Protein AF-A0A3C1HID7-F1 (afdb_monomer_lite)

Radius of gyration: 13.91 Å; chains: 1; bounding box: 33×34×30 Å

Structure (mmCIF, N/CA/C/O backbone):
data_AF-A0A3C1HID7-F1
#
_entry.id   AF-A0A3C1HID7-F1
#
loop_
_atom_site.group_PDB
_atom_site.id
_atom_site.type_symbol
_atom_site.label_atom_id
_atom_site.label_alt_id
_atom_site.label_comp_id
_atom_site.label_asym_id
_atom_site.label_entity_id
_atom_site.label_seq_id
_atom_site.pdbx_PDB_ins_code
_atom_site.Cartn_x
_atom_site.Cartn_y
_atom_site.Cartn_z
_atom_site.occupancy
_atom_site.B_iso_or_equiv
_atom_site.auth_seq_id
_atom_site.auth_comp_id
_atom_site.auth_asym_id
_atom_site.auth_atom_id
_atom_site.pdbx_PDB_model_num
ATOM 1 N N . THR A 1 1 ? -16.654 6.562 -10.604 1.00 81.88 1 THR A N 1
ATOM 2 C CA . THR A 1 1 ? -16.194 7.530 -9.578 1.00 81.88 1 THR A CA 1
ATOM 3 C C . THR A 1 1 ? -14.770 7.185 -9.172 1.00 81.88 1 THR A C 1
ATOM 5 O O . THR A 1 1 ? -14.375 6.043 -9.369 1.00 81.88 1 THR A O 1
ATOM 8 N N . PHE A 1 2 ? -13.988 8.127 -8.629 1.00 89.50 2 PHE A N 1
ATOM 9 C CA . PHE A 1 2 ? -12.577 7.901 -8.256 1.00 89.50 2 PHE A CA 1
ATOM 10 C C . PHE A 1 2 ? -12.363 6.645 -7.388 1.00 89.50 2 PHE A C 1
ATOM 12 O O . PHE A 1 2 ? -11.476 5.843 -7.666 1.00 89.50 2 PHE A O 1
ATOM 19 N N . ALA A 1 3 ? -13.212 6.440 -6.375 1.00 87.44 3 ALA A N 1
ATOM 20 C CA . ALA A 1 3 ? -13.109 5.303 -5.458 1.00 87.44 3 ALA A CA 1
ATOM 21 C C . ALA A 1 3 ? -13.232 3.934 -6.158 1.00 87.44 3 ALA A C 1
ATOM 23 O O . ALA A 1 3 ? -12.626 2.969 -5.711 1.00 87.44 3 ALA A O 1
ATOM 24 N N . ALA A 1 4 ? -13.962 3.864 -7.277 1.00 87.56 4 ALA A N 1
ATOM 25 C CA . ALA A 1 4 ? -14.181 2.637 -8.045 1.00 87.56 4 ALA A CA 1
ATOM 26 C C . ALA A 1 4 ? -13.089 2.352 -9.099 1.00 87.56 4 ALA A C 1
ATOM 28 O O . ALA A 1 4 ? -13.155 1.339 -9.782 1.00 87.56 4 ALA A O 1
ATOM 29 N N . GLN A 1 5 ? -12.103 3.240 -9.275 1.00 89.50 5 GLN A N 1
ATOM 30 C CA . GLN A 1 5 ? -11.041 3.084 -10.287 1.00 89.50 5 GLN A CA 1
ATOM 31 C C . GLN A 1 5 ? -9.857 2.223 -9.814 1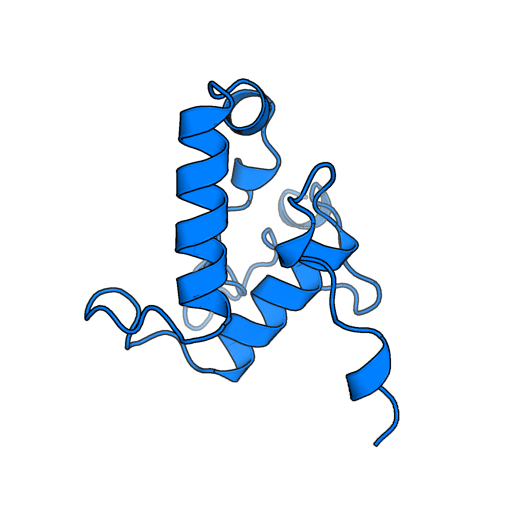.00 89.50 5 GLN A C 1
ATOM 33 O O . GLN A 1 5 ? -8.886 2.050 -10.546 1.00 89.50 5 GLN A O 1
ATOM 38 N N . GLY A 1 6 ? -9.876 1.753 -8.568 1.00 88.75 6 GLY A N 1
ATOM 39 C CA . GLY A 1 6 ? -8.814 0.936 -7.987 1.00 88.75 6 GLY A CA 1
ATOM 40 C C . GLY A 1 6 ? -9.250 -0.516 -7.853 1.00 88.75 6 GLY A C 1
ATOM 41 O O . GLY A 1 6 ? -10.449 -0.787 -7.844 1.00 88.75 6 GLY A O 1
ATOM 42 N N . PRO A 1 7 ? -8.299 -1.448 -7.707 1.00 96.88 7 PRO A N 1
ATOM 43 C CA . PRO A 1 7 ? -8.655 -2.811 -7.368 1.00 96.88 7 PRO A CA 1
ATOM 44 C C . PRO A 1 7 ? -9.270 -2.858 -5.963 1.00 96.88 7 PRO A C 1
ATOM 46 O O . PRO A 1 7 ? -8.952 -2.028 -5.097 1.00 96.88 7 PRO A O 1
ATOM 49 N N . CYS A 1 8 ? -10.133 -3.847 -5.762 1.00 97.62 8 CYS A N 1
ATOM 50 C CA . CYS A 1 8 ? -10.675 -4.210 -4.465 1.00 97.62 8 CYS A CA 1
ATOM 51 C C . CYS A 1 8 ? -10.214 -5.621 -4.114 1.00 97.62 8 CYS A C 1
ATOM 53 O O . CYS A 1 8 ? -10.076 -6.464 -5.003 1.00 97.62 8 CYS A O 1
ATOM 55 N N . ASP A 1 9 ? -9.983 -5.861 -2.831 1.00 97.69 9 ASP A N 1
ATOM 56 C CA . ASP A 1 9 ? -9.799 -7.216 -2.320 1.00 97.69 9 ASP A CA 1
ATOM 57 C C . ASP A 1 9 ? -11.140 -7.971 -2.243 1.00 97.69 9 ASP A C 1
ATOM 59 O O . ASP A 1 9 ? -12.201 -7.415 -2.560 1.00 97.69 9 ASP A O 1
ATOM 63 N N . HIS A 1 10 ? -11.123 -9.236 -1.814 1.00 97.25 10 HIS A N 1
ATOM 64 C CA . HIS A 1 10 ? -12.348 -10.045 -1.706 1.00 97.25 10 HIS A CA 1
ATOM 65 C C . HIS A 1 10 ? -13.384 -9.489 -0.710 1.00 97.25 10 HIS A C 1
ATOM 67 O O . HIS A 1 10 ? -14.562 -9.830 -0.800 1.00 97.25 10 HIS A O 1
ATOM 73 N N . GLN A 1 11 ? -12.968 -8.627 0.224 1.00 97.06 11 GLN A N 1
ATOM 74 C CA . GLN A 1 11 ? -13.851 -7.954 1.185 1.00 97.06 11 GLN A CA 1
ATOM 75 C C . GLN A 1 11 ? -14.411 -6.632 0.632 1.00 97.06 11 GLN A C 1
ATOM 77 O O . GLN A 1 11 ? -15.127 -5.919 1.338 1.00 97.06 11 GLN A O 1
ATOM 82 N N . GLY A 1 12 ? -14.084 -6.272 -0.614 1.00 96.50 12 GLY A N 1
ATOM 83 C CA . GLY A 1 12 ? -14.517 -5.029 -1.249 1.00 96.50 12 GLY A CA 1
ATOM 84 C C . GLY A 1 12 ? -13.755 -3.785 -0.778 1.00 96.50 12 GLY A C 1
ATOM 85 O O . GLY A 1 12 ? -14.211 -2.665 -1.017 1.00 96.50 12 GLY A O 1
ATOM 86 N N . ARG A 1 13 ? -12.611 -3.946 -0.102 1.00 97.62 13 ARG A N 1
ATOM 87 C CA . ARG A 1 13 ? -11.786 -2.844 0.418 1.00 97.62 13 ARG A CA 1
ATOM 88 C C . ARG A 1 13 ? -10.817 -2.362 -0.662 1.00 97.62 13 ARG A C 1
ATOM 90 O O . ARG A 1 13 ? -10.249 -3.162 -1.400 1.00 97.62 13 ARG A O 1
ATOM 97 N N . SER A 1 14 ? -10.586 -1.049 -0.736 1.00 97.50 14 SER A N 1
ATOM 98 C CA . SER A 1 14 ? -9.657 -0.445 -1.706 1.00 97.50 14 SER A CA 1
ATOM 99 C C . SER A 1 14 ? -8.862 0.709 -1.104 1.00 97.50 14 SER A C 1
ATOM 101 O O . SER A 1 14 ? -9.408 1.511 -0.349 1.00 97.50 14 SER A O 1
ATOM 103 N N . LEU A 1 15 ? -7.602 0.887 -1.522 1.00 97.88 15 LEU A N 1
ATOM 104 C CA . LEU A 1 15 ? -6.782 2.050 -1.134 1.00 97.88 15 LEU A CA 1
ATOM 105 C C . LEU A 1 15 ? -7.339 3.392 -1.646 1.00 97.88 15 LEU A C 1
ATOM 107 O O . LEU A 1 15 ? -6.917 4.450 -1.188 1.00 97.88 15 LEU A O 1
ATOM 111 N N . ARG A 1 16 ? -8.292 3.369 -2.588 1.00 97.31 16 ARG A N 1
ATOM 112 C CA . ARG A 1 16 ? -9.013 4.566 -3.058 1.00 97.31 16 ARG A CA 1
ATOM 113 C C . ARG A 1 16 ? -10.301 4.844 -2.283 1.00 97.31 16 ARG A C 1
ATOM 115 O O . ARG A 1 16 ? -10.977 5.829 -2.579 1.00 97.31 16 ARG A O 1
ATOM 122 N N . GLN A 1 17 ? -10.667 3.987 -1.331 1.00 95.88 17 GLN A N 1
ATOM 123 C CA . GLN A 1 17 ? -11.884 4.152 -0.548 1.00 95.88 17 GLN A CA 1
ATOM 124 C C . GLN A 1 17 ? -11.757 5.370 0.365 1.00 95.88 17 GLN A C 1
ATOM 126 O O . GLN A 1 17 ? -10.776 5.509 1.099 1.00 95.88 17 GLN A O 1
ATOM 131 N N . PHE A 1 18 ? -12.759 6.243 0.332 1.00 95.50 18 PHE A N 1
ATOM 132 C CA . PHE A 1 18 ? -12.808 7.401 1.211 1.00 95.50 18 PHE A CA 1
ATOM 133 C C . PHE A 1 18 ? -13.378 7.042 2.588 1.00 95.50 18 PHE A C 1
ATOM 135 O O . PHE A 1 18 ? -14.190 6.126 2.711 1.00 95.50 18 PHE A O 1
ATOM 142 N N . ASP A 1 19 ? -12.943 7.776 3.608 1.00 92.75 19 ASP A N 1
ATOM 143 C CA . ASP A 1 19 ? -13.555 7.778 4.942 1.00 92.75 19 ASP A CA 1
ATOM 144 C C . ASP A 1 19 ? -14.383 9.060 5.146 1.00 92.75 19 ASP A C 1
ATOM 146 O O . ASP A 1 19 ? -15.549 8.987 5.514 1.00 92.75 19 ASP A O 1
ATOM 150 N N . LEU A 1 20 ? -13.817 10.231 4.813 1.00 92.88 20 LEU A N 1
ATOM 151 C CA . LEU A 1 20 ? -14.424 11.577 4.898 1.00 92.88 20 LEU A CA 1
ATOM 152 C C . LEU A 1 20 ? -14.933 11.995 6.287 1.00 92.88 20 LEU A C 1
ATOM 154 O O . LEU A 1 20 ? -15.499 13.077 6.419 1.00 92.88 20 LEU A O 1
ATOM 158 N N . GLN A 1 21 ? -14.708 11.179 7.315 1.00 93.31 21 GLN A N 1
ATOM 159 C CA . GLN A 1 21 ? -15.069 11.479 8.699 1.00 93.31 21 GLN A CA 1
ATOM 160 C C . GLN A 1 21 ? -13.834 11.817 9.530 1.00 93.31 21 GLN A C 1
ATOM 162 O O . GLN A 1 21 ? -13.787 12.857 10.180 1.00 93.31 21 GLN A O 1
ATOM 167 N N . THR A 1 22 ? -12.811 10.961 9.482 1.00 89.06 22 THR A N 1
ATOM 168 C CA . THR A 1 22 ? -11.567 11.135 10.249 1.00 89.06 22 THR A CA 1
ATOM 169 C C . THR A 1 22 ? -10.389 11.524 9.362 1.00 89.06 22 THR A C 1
ATOM 171 O O . THR A 1 22 ? -9.444 12.165 9.818 1.00 89.06 22 THR A O 1
ATOM 174 N N . ARG A 1 23 ? -10.436 11.146 8.079 1.00 90.31 23 ARG A N 1
ATOM 175 C CA . ARG A 1 23 ? -9.421 11.450 7.062 1.00 90.31 23 ARG A CA 1
ATOM 176 C C . ARG A 1 23 ? -9.985 11.282 5.654 1.00 90.31 23 ARG A C 1
ATOM 178 O O . ARG A 1 23 ? -11.070 10.739 5.468 1.00 90.31 23 ARG A O 1
ATOM 185 N N . LEU A 1 24 ? -9.229 11.706 4.640 1.00 93.56 24 LEU A N 1
ATOM 186 C CA . LEU A 1 24 ? -9.649 11.553 3.246 1.00 93.56 24 LEU A CA 1
ATOM 187 C C . LEU A 1 24 ? -9.806 10.070 2.867 1.00 93.56 24 LEU A C 1
ATOM 189 O O . LEU A 1 24 ? -10.902 9.648 2.511 1.00 93.56 24 LEU A O 1
ATOM 193 N N . PHE A 1 25 ? -8.743 9.268 2.994 1.00 95.56 25 PHE A N 1
ATOM 194 C CA . PHE A 1 25 ? -8.743 7.849 2.611 1.00 95.56 25 PHE A CA 1
ATOM 195 C C . PHE A 1 25 ? -8.895 6.909 3.803 1.00 95.56 25 PHE A C 1
ATOM 197 O O . PHE A 1 25 ? -8.171 7.020 4.792 1.00 95.56 25 PHE A O 1
ATOM 204 N N . LYS A 1 26 ? -9.760 5.903 3.673 1.00 95.31 26 LYS A N 1
ATOM 205 C CA . LYS A 1 26 ? -10.006 4.892 4.706 1.00 95.31 26 LYS A CA 1
ATOM 206 C C . LYS A 1 26 ? -8.784 4.035 5.018 1.00 95.31 26 LYS A C 1
ATOM 208 O O . LYS A 1 26 ? -8.668 3.571 6.144 1.00 95.31 26 LYS A O 1
ATOM 213 N N . TYR A 1 27 ? -7.837 3.873 4.100 1.00 96.00 27 TYR A N 1
ATOM 214 C CA . TYR A 1 27 ? -6.603 3.114 4.325 1.00 96.00 27 TYR A CA 1
ATOM 215 C C . TYR A 1 27 ? -5.389 4.011 4.037 1.00 96.00 27 TYR A C 1
ATOM 217 O O . TYR A 1 27 ? -5.301 4.545 2.933 1.00 96.00 27 TYR A O 1
ATOM 225 N N . PRO A 1 28 ? -4.463 4.225 4.994 1.00 93.19 28 PRO A N 1
ATOM 226 C CA . PRO A 1 28 ? -3.416 5.243 4.903 1.00 93.19 28 PRO A CA 1
ATOM 227 C C . PRO A 1 28 ? -2.203 4.737 4.102 1.00 93.19 28 PRO A C 1
ATOM 229 O O . PRO A 1 28 ? -1.065 4.789 4.556 1.00 93.19 28 PRO A O 1
ATOM 232 N N . CYS A 1 29 ? -2.456 4.221 2.902 1.00 95.62 29 CYS A N 1
ATOM 233 C CA . CYS A 1 29 ? -1.448 3.868 1.912 1.00 95.62 29 CYS A CA 1
ATOM 234 C C . CYS A 1 29 ? -1.887 4.462 0.575 1.00 95.62 29 CYS A C 1
ATOM 236 O O . CYS A 1 29 ? -3.046 4.331 0.181 1.00 95.62 29 CYS A O 1
ATOM 238 N N . SER A 1 30 ? -0.978 5.157 -0.106 1.00 95.81 30 SER A N 1
ATOM 239 C CA . SER A 1 30 ? -1.321 5.850 -1.345 1.00 95.81 30 SER A CA 1
ATOM 240 C C . SER A 1 30 ? -1.713 4.857 -2.437 1.00 95.81 30 SER A C 1
ATOM 242 O O . SER A 1 30 ? -0.971 3.928 -2.746 1.00 95.81 30 SER A O 1
ATOM 244 N N . TYR A 1 31 ? -2.836 5.118 -3.105 1.00 96.50 31 TYR A N 1
ATOM 245 C CA . TYR A 1 31 ? -3.254 4.382 -4.299 1.00 96.50 31 TYR A CA 1
ATOM 246 C C . TYR A 1 31 ? -2.254 4.503 -5.466 1.00 96.50 31 TYR A C 1
ATOM 248 O O . TYR A 1 31 ? -2.346 3.739 -6.426 1.00 96.50 31 TYR A O 1
ATOM 256 N N . LEU A 1 32 ? -1.300 5.444 -5.411 1.00 96.94 32 LEU A N 1
ATOM 257 C CA . LEU A 1 32 ? -0.251 5.604 -6.426 1.00 96.94 32 LEU A CA 1
ATOM 258 C C . LEU A 1 32 ? 0.735 4.432 -6.469 1.00 96.94 32 LEU A C 1
ATOM 260 O O . LEU A 1 32 ? 1.464 4.306 -7.449 1.00 96.94 32 LEU A O 1
ATOM 264 N N . ILE A 1 33 ? 0.711 3.534 -5.481 1.00 97.56 33 ILE A N 1
ATOM 265 C CA . ILE A 1 33 ? 1.424 2.251 -5.555 1.00 97.56 33 ILE A CA 1
ATOM 266 C C . ILE A 1 33 ? 0.978 1.388 -6.753 1.00 97.56 33 ILE A C 1
ATOM 268 O O . ILE A 1 33 ? 1.711 0.502 -7.179 1.00 97.56 33 ILE A O 1
ATOM 272 N N . TYR A 1 34 ? -0.205 1.652 -7.324 1.00 97.19 34 TYR A N 1
ATOM 273 C CA . TYR A 1 34 ? -0.702 1.009 -8.547 1.00 97.19 34 TYR A CA 1
ATOM 274 C C . TYR A 1 34 ? -0.382 1.780 -9.834 1.00 97.19 34 TYR A C 1
ATOM 276 O O . TYR A 1 34 ? -0.881 1.408 -10.889 1.00 97.19 34 TYR A O 1
ATOM 284 N N . SER A 1 35 ? 0.348 2.894 -9.758 1.00 97.06 35 SER A N 1
ATOM 285 C CA . SER A 1 35 ? 0.651 3.700 -10.943 1.00 97.06 35 SER A CA 1
ATOM 286 C C . SER A 1 35 ? 1.807 3.115 -11.749 1.00 97.06 35 SER A C 1
ATOM 288 O O . SER A 1 35 ? 2.758 2.579 -11.179 1.00 97.06 35 SER A O 1
ATOM 290 N N . ASP A 1 36 ? 1.779 3.342 -13.063 1.00 96.75 36 ASP A N 1
ATOM 291 C CA . ASP A 1 36 ? 2.885 2.991 -13.960 1.00 96.75 36 ASP A CA 1
ATOM 292 C C . ASP A 1 36 ? 4.200 3.649 -13.519 1.00 96.75 36 ASP A C 1
ATOM 294 O O . ASP A 1 36 ? 5.263 3.051 -13.627 1.00 96.75 36 ASP A O 1
ATOM 298 N N . ALA A 1 37 ? 4.136 4.860 -12.951 1.00 97.44 37 ALA A N 1
ATOM 299 C CA . ALA A 1 37 ? 5.306 5.555 -12.421 1.00 97.44 37 ALA A CA 1
ATOM 300 C C . ALA A 1 37 ? 5.960 4.804 -11.248 1.00 97.44 37 ALA A C 1
ATOM 302 O O . ALA A 1 37 ? 7.185 4.754 -11.165 1.00 97.44 37 ALA A O 1
ATOM 303 N N . PHE A 1 38 ? 5.164 4.204 -10.355 1.00 97.44 38 PHE A N 1
ATOM 304 C CA . PHE A 1 38 ? 5.693 3.365 -9.278 1.00 97.44 38 PHE A CA 1
ATOM 305 C C . PHE A 1 38 ? 6.285 2.063 -9.836 1.00 97.44 38 PHE A C 1
ATOM 307 O O . PHE A 1 38 ? 7.348 1.619 -9.400 1.00 97.44 38 PHE A O 1
ATOM 314 N N . ASP A 1 39 ? 5.629 1.469 -10.834 1.00 95.50 39 ASP A N 1
ATOM 315 C CA . ASP A 1 39 ? 6.087 0.228 -11.463 1.00 95.50 39 ASP A CA 1
ATOM 316 C C . ASP A 1 39 ? 7.309 0.410 -12.376 1.00 95.50 39 ASP A C 1
ATOM 318 O O . ASP A 1 39 ? 8.062 -0.544 -12.577 1.00 95.50 39 ASP A O 1
ATOM 322 N N . ALA A 1 40 ? 7.560 1.629 -12.851 1.00 97.06 40 ALA A N 1
ATOM 323 C CA . ALA A 1 40 ? 8.741 2.006 -13.622 1.00 97.06 40 ALA A CA 1
ATOM 324 C C . ALA A 1 40 ? 9.963 2.369 -12.755 1.00 97.06 40 ALA A C 1
ATOM 326 O O . ALA A 1 40 ? 11.029 2.671 -13.295 1.00 97.06 40 ALA A O 1
ATOM 327 N N . LEU A 1 41 ? 9.840 2.364 -11.421 1.00 97.56 41 LEU A N 1
ATOM 328 C CA . LEU A 1 41 ? 10.980 2.613 -10.536 1.00 97.56 41 LEU A CA 1
ATOM 329 C C . LEU A 1 41 ? 12.079 1.555 -10.747 1.00 97.56 41 LEU A C 1
ATOM 331 O O . LEU A 1 41 ? 11.761 0.371 -10.883 1.00 97.56 41 LEU A O 1
ATOM 335 N N . PRO A 1 42 ? 13.374 1.934 -10.683 1.00 98.06 42 PRO A N 1
ATOM 336 C CA . PRO A 1 42 ? 14.468 0.968 -10.728 1.00 98.06 42 PRO A CA 1
ATOM 337 C C . PRO A 1 42 ? 14.306 -0.117 -9.659 1.00 98.06 42 PRO A C 1
ATOM 339 O O . PRO A 1 42 ? 14.010 0.197 -8.503 1.00 98.06 42 PRO A O 1
ATOM 342 N N . ASP A 1 43 ? 14.572 -1.378 -10.009 1.00 95.69 43 ASP A N 1
ATOM 343 C CA . ASP A 1 43 ? 14.258 -2.535 -9.156 1.00 95.69 43 ASP A CA 1
ATOM 344 C C . ASP A 1 43 ? 14.802 -2.414 -7.733 1.00 95.69 43 ASP A C 1
ATOM 346 O O . ASP A 1 43 ? 14.072 -2.621 -6.770 1.00 95.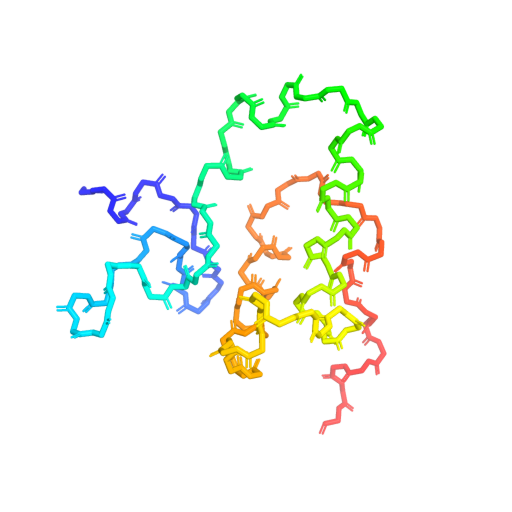69 43 ASP A O 1
ATOM 350 N N . LYS A 1 44 ? 16.061 -1.984 -7.576 1.00 96.31 44 LYS A N 1
ATOM 351 C CA . LYS A 1 44 ? 16.673 -1.798 -6.249 1.00 96.31 44 LYS A CA 1
ATOM 352 C C . LYS A 1 44 ? 15.956 -0.747 -5.400 1.00 96.31 44 LYS A C 1
ATOM 354 O O . LYS A 1 44 ? 15.927 -0.868 -4.177 1.00 96.31 44 LYS A O 1
ATOM 359 N N . LEU A 1 45 ? 15.428 0.305 -6.024 1.00 97.25 45 LEU A N 1
ATOM 360 C CA . LEU A 1 45 ? 14.681 1.343 -5.319 1.00 97.25 45 LEU A CA 1
ATOM 361 C C . LEU A 1 45 ? 13.291 0.830 -4.943 1.00 97.25 45 LEU A C 1
ATOM 363 O O . LEU A 1 45 ? 12.891 0.961 -3.788 1.00 97.25 45 LEU A O 1
ATOM 367 N N . ARG A 1 46 ? 12.592 0.199 -5.891 1.00 96.88 46 ARG A N 1
ATOM 368 C CA . ARG A 1 46 ? 11.279 -0.408 -5.656 1.00 96.88 46 ARG A CA 1
ATOM 369 C C . ARG A 1 46 ? 11.331 -1.461 -4.548 1.00 96.88 46 ARG A C 1
ATOM 371 O O . ARG A 1 46 ? 10.490 -1.439 -3.657 1.00 96.88 46 ARG A O 1
ATOM 378 N N . GLU A 1 47 ? 12.361 -2.301 -4.543 1.00 96.81 47 GLU A N 1
ATOM 379 C CA . GLU A 1 47 ? 12.601 -3.309 -3.507 1.00 96.81 47 GLU A CA 1
ATOM 380 C C . GLU A 1 47 ? 12.768 -2.677 -2.120 1.00 96.81 47 GLU A C 1
ATOM 382 O O . GLU A 1 47 ? 12.117 -3.086 -1.163 1.00 96.81 47 GLU A O 1
ATOM 387 N N . ARG A 1 48 ? 13.569 -1.609 -2.002 1.00 97.12 48 ARG A N 1
ATOM 388 C CA . ARG A 1 48 ? 13.725 -0.884 -0.728 1.00 97.12 48 ARG A CA 1
ATOM 389 C C . ARG A 1 48 ? 12.409 -0.286 -0.231 1.00 97.12 48 ARG A C 1
ATOM 391 O O . ARG A 1 48 ? 12.156 -0.300 0.973 1.00 97.12 48 ARG A O 1
ATOM 398 N N . LEU A 1 49 ? 11.584 0.243 -1.135 1.00 96.69 49 LEU A N 1
ATOM 399 C CA . LEU A 1 49 ? 10.268 0.779 -0.784 1.00 96.69 49 LEU A CA 1
ATOM 400 C C . LEU A 1 49 ? 9.321 -0.330 -0.319 1.00 96.69 49 LEU A C 1
ATOM 402 O O . LEU A 1 49 ? 8.663 -0.158 0.707 1.00 96.69 49 LEU A O 1
ATOM 406 N N . TYR A 1 50 ? 9.284 -1.467 -1.019 1.00 97.56 50 TYR A N 1
ATOM 407 C CA . TYR A 1 50 ? 8.488 -2.620 -0.603 1.00 97.56 50 TYR A CA 1
ATOM 408 C C . TYR A 1 50 ? 8.941 -3.176 0.741 1.00 97.56 50 TYR A C 1
ATOM 410 O O . TYR A 1 50 ? 8.090 -3.413 1.593 1.00 97.56 50 TYR A O 1
ATOM 418 N N . GLN A 1 51 ? 10.246 -3.317 0.973 1.00 97.12 51 GLN A N 1
ATOM 419 C CA . GLN A 1 51 ? 10.760 -3.819 2.244 1.00 97.12 51 GLN A CA 1
ATOM 420 C C . GLN A 1 51 ? 10.374 -2.897 3.401 1.00 97.12 51 GLN A C 1
ATOM 422 O O . GLN A 1 51 ? 9.865 -3.363 4.418 1.00 97.12 51 GLN A O 1
ATOM 427 N N . ARG A 1 52 ? 10.566 -1.579 3.247 1.00 95.50 52 ARG A N 1
ATOM 428 C CA . ARG A 1 52 ? 10.201 -0.616 4.294 1.00 95.50 52 ARG A CA 1
ATOM 429 C C . ARG A 1 52 ? 8.695 -0.603 4.541 1.00 95.50 52 ARG A C 1
ATOM 431 O O . ARG A 1 52 ? 8.268 -0.620 5.690 1.00 95.50 52 ARG A O 1
ATOM 438 N N . LEU A 1 53 ? 7.886 -0.599 3.480 1.00 96.25 53 LEU A N 1
ATOM 439 C CA . LEU A 1 53 ? 6.431 -0.659 3.609 1.00 96.25 53 LEU A CA 1
ATOM 440 C C . LEU A 1 53 ? 5.993 -1.947 4.314 1.00 96.25 53 LEU A C 1
ATOM 442 O O . LEU A 1 53 ? 5.161 -1.891 5.213 1.00 96.25 53 LEU A O 1
ATOM 446 N N . PHE A 1 54 ? 6.573 -3.091 3.955 1.00 96.75 54 PHE A N 1
ATOM 447 C CA . PHE A 1 54 ? 6.289 -4.367 4.602 1.00 96.75 54 PHE A CA 1
ATOM 448 C C . PHE A 1 54 ? 6.652 -4.346 6.090 1.00 96.75 54 PHE A C 1
ATOM 450 O O . PHE A 1 54 ? 5.838 -4.750 6.920 1.00 96.75 54 PHE A O 1
ATOM 457 N N . ASP A 1 55 ? 7.823 -3.816 6.446 1.00 94.94 55 ASP A N 1
ATOM 458 C CA . ASP A 1 55 ? 8.258 -3.695 7.840 1.00 94.94 55 ASP A CA 1
ATOM 459 C C . ASP A 1 55 ? 7.307 -2.788 8.646 1.00 94.94 55 ASP A C 1
ATOM 461 O O . ASP A 1 55 ? 6.938 -3.130 9.771 1.00 94.94 55 ASP A O 1
ATOM 465 N N . ILE A 1 56 ? 6.815 -1.687 8.063 1.00 94.31 56 ILE A N 1
ATOM 466 C CA . ILE A 1 56 ? 5.790 -0.835 8.691 1.00 94.31 56 ILE A CA 1
ATOM 467 C C . ILE A 1 56 ? 4.486 -1.621 8.878 1.00 94.31 56 ILE A C 1
ATOM 469 O O . ILE A 1 56 ? 3.921 -1.648 9.972 1.00 94.31 56 ILE A O 1
ATOM 473 N N . LEU A 1 57 ? 3.985 -2.284 7.836 1.00 95.31 57 LEU A N 1
ATOM 474 C CA . LEU A 1 57 ? 2.688 -2.967 7.885 1.00 95.31 57 LEU A CA 1
ATOM 475 C C . LEU A 1 57 ? 2.688 -4.205 8.793 1.00 95.31 57 LEU A C 1
ATOM 477 O O . LEU A 1 57 ? 1.656 -4.534 9.372 1.00 95.31 57 LEU A O 1
ATOM 481 N N . THR A 1 58 ? 3.838 -4.853 8.966 1.00 93.31 58 THR A N 1
ATOM 482 C CA . THR A 1 58 ? 4.026 -5.988 9.887 1.00 93.31 58 THR A CA 1
ATOM 483 C C . THR A 1 58 ? 4.414 -5.566 11.305 1.00 93.31 58 THR A C 1
ATOM 485 O O . THR A 1 58 ? 4.518 -6.415 12.187 1.00 93.31 58 THR A O 1
ATOM 488 N N . GLY A 1 59 ? 4.602 -4.265 11.551 1.00 89.06 59 GLY A N 1
ATOM 489 C CA . GLY A 1 59 ? 4.940 -3.737 12.875 1.00 89.06 59 GLY A CA 1
ATOM 490 C C . GLY A 1 59 ? 6.414 -3.868 13.262 1.00 89.06 59 GLY A C 1
ATOM 491 O O . GLY A 1 59 ? 6.762 -3.533 14.389 1.00 89.06 59 GLY A O 1
ATOM 492 N N . LYS A 1 60 ? 7.280 -4.317 12.347 1.00 88.38 60 LYS A N 1
ATOM 493 C CA . LYS A 1 60 ? 8.735 -4.369 12.547 1.00 88.38 60 LYS A CA 1
ATOM 494 C C . LYS A 1 60 ? 9.369 -2.975 12.525 1.00 88.38 60 LYS A C 1
ATOM 496 O O . LYS A 1 60 ? 10.297 -2.721 13.284 1.00 88.38 60 LYS A O 1
ATOM 501 N N . ASP A 1 61 ? 8.857 -2.075 11.684 1.00 84.50 61 ASP A N 1
ATOM 502 C CA . ASP A 1 61 ? 9.170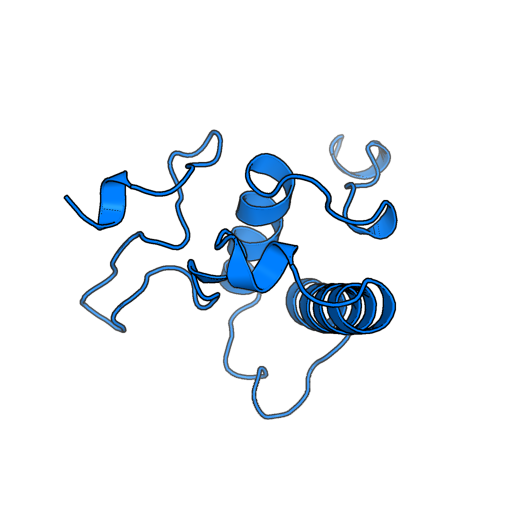 -0.646 11.736 1.00 84.50 61 ASP A CA 1
ATOM 503 C C . ASP A 1 61 ? 8.069 0.084 12.523 1.00 84.50 61 ASP A C 1
ATOM 505 O O . ASP A 1 61 ? 6.907 0.206 12.103 1.00 84.50 61 ASP A O 1
ATOM 509 N N . SER A 1 62 ? 8.447 0.540 13.714 1.00 69.12 62 SER A N 1
ATOM 510 C CA . SER A 1 62 ? 7.621 1.339 14.617 1.00 69.12 62 SER A CA 1
ATOM 511 C C . SER A 1 62 ? 8.152 2.766 14.765 1.00 69.12 62 SER A C 1
ATOM 513 O O . SER A 1 62 ? 7.960 3.377 15.818 1.00 69.12 62 SER A O 1
ATOM 515 N N . GLY A 1 63 ? 8.840 3.297 13.746 1.00 80.50 63 GLY A N 1
ATOM 516 C CA . GLY A 1 63 ? 9.292 4.686 13.727 1.00 80.50 63 GLY A CA 1
ATOM 517 C C . GLY A 1 63 ? 8.168 5.668 14.080 1.00 80.50 63 GLY A C 1
ATOM 518 O O . GLY A 1 63 ? 6.989 5.403 13.824 1.00 80.50 63 GLY A O 1
ATOM 519 N N . ALA A 1 64 ? 8.538 6.806 14.677 1.00 79.62 64 ALA A N 1
ATOM 520 C CA . ALA A 1 64 ? 7.592 7.777 15.237 1.00 79.62 64 ALA A CA 1
ATOM 521 C C . ALA A 1 64 ? 6.502 8.210 14.237 1.00 79.62 64 ALA A C 1
ATOM 523 O O . ALA A 1 64 ? 5.336 8.327 14.613 1.00 79.62 64 ALA A O 1
ATOM 524 N N . ASP A 1 65 ? 6.859 8.333 12.956 1.00 79.50 65 ASP A N 1
ATOM 525 C CA . ASP A 1 65 ? 5.956 8.727 11.867 1.00 79.50 65 ASP A CA 1
ATOM 526 C C . ASP A 1 65 ? 4.793 7.742 11.635 1.00 79.50 65 ASP A C 1
ATOM 528 O O . ASP A 1 65 ? 3.747 8.127 11.115 1.00 79.50 65 ASP A O 1
ATOM 532 N N . PHE A 1 66 ? 4.947 6.472 12.029 1.00 82.44 66 PHE A N 1
ATOM 533 C CA . PHE A 1 66 ? 3.947 5.417 11.820 1.00 82.44 66 PHE A CA 1
ATOM 534 C C . PHE A 1 66 ? 3.306 4.925 13.118 1.00 82.44 66 PHE A C 1
ATOM 536 O O . PHE A 1 66 ? 2.356 4.136 13.070 1.00 82.44 66 PHE A O 1
ATOM 543 N N . ALA A 1 67 ? 3.790 5.374 14.279 1.00 80.06 67 ALA A N 1
ATOM 544 C CA . ALA A 1 67 ? 3.290 4.964 15.592 1.00 80.06 67 ALA A CA 1
ATOM 545 C C . ALA A 1 67 ? 1.781 5.225 15.765 1.00 80.06 67 ALA A C 1
ATOM 547 O O . ALA A 1 67 ? 1.099 4.483 16.465 1.00 80.06 67 ALA A O 1
ATOM 548 N N . SER A 1 68 ? 1.246 6.232 15.071 1.00 83.00 68 SER A N 1
ATOM 549 C CA . SER A 1 68 ? -0.175 6.592 15.083 1.00 83.00 68 SER A CA 1
ATOM 550 C C . SER A 1 68 ? -1.074 5.679 14.238 1.00 83.00 68 SER A C 1
ATOM 552 O O . SER A 1 68 ? -2.295 5.788 14.339 1.00 83.00 68 SER A O 1
ATOM 554 N N . ILE A 1 69 ? -0.521 4.779 13.409 1.00 88.38 69 ILE A N 1
ATOM 555 C CA . ILE A 1 69 ? -1.310 3.864 12.568 1.00 88.38 69 ILE A CA 1
ATOM 556 C C . ILE A 1 69 ? -1.702 2.622 13.385 1.00 88.38 69 ILE A C 1
ATOM 558 O O . ILE A 1 69 ? -0.821 1.805 13.686 1.00 88.38 69 ILE A O 1
ATOM 562 N N . PRO A 1 70 ? -3.002 2.407 13.680 1.00 90.06 70 PRO A N 1
ATOM 563 C CA . PRO A 1 70 ? -3.445 1.277 14.493 1.00 90.06 70 PRO A CA 1
ATOM 564 C C . PRO A 1 70 ? -3.152 -0.071 13.827 1.00 90.06 70 PRO A C 1
ATOM 566 O O . PRO A 1 70 ? -3.278 -0.205 12.606 1.00 90.06 70 PRO A O 1
ATOM 569 N N . GLY A 1 71 ? -2.866 -1.099 14.631 1.00 93.00 71 GLY A N 1
ATOM 570 C CA . GLY A 1 71 ? -2.612 -2.470 14.162 1.00 93.00 71 GLY A CA 1
ATOM 571 C C . GLY A 1 71 ? -3.647 -3.000 13.153 1.00 93.00 71 GLY A C 1
ATOM 572 O O . GLY A 1 71 ? -3.248 -3.422 12.069 1.00 93.00 71 GLY A O 1
ATOM 573 N N . PRO A 1 72 ? -4.967 -2.886 13.410 1.00 94.81 72 PRO A N 1
ATOM 574 C CA . PRO A 1 72 ? -5.991 -3.315 12.452 1.00 94.81 72 PRO A CA 1
ATOM 575 C C . PRO A 1 72 ? -5.930 -2.578 11.107 1.00 94.81 72 PRO A C 1
ATOM 577 O O . PRO A 1 72 ? -6.225 -3.151 10.063 1.00 94.81 72 PRO A O 1
ATOM 580 N N . THR A 1 73 ? -5.519 -1.305 11.110 1.00 94.81 73 THR A N 1
ATOM 581 C CA . THR A 1 73 ? -5.346 -0.531 9.872 1.00 94.81 73 THR A CA 1
ATOM 582 C C . THR A 1 73 ? -4.123 -1.012 9.093 1.00 94.81 73 THR A C 1
ATOM 584 O O . THR A 1 73 ? -4.208 -1.150 7.873 1.00 94.81 73 THR A O 1
ATOM 587 N N . ARG A 1 74 ? -3.007 -1.306 9.778 1.00 95.81 74 ARG A N 1
ATOM 588 C CA . ARG A 1 74 ? -1.809 -1.888 9.149 1.00 95.81 74 ARG A CA 1
ATOM 589 C C . ARG A 1 74 ? -2.135 -3.234 8.497 1.00 95.81 74 ARG A C 1
ATOM 591 O O . ARG A 1 74 ? -1.833 -3.435 7.323 1.00 95.81 74 ARG A O 1
ATOM 598 N N . GLN A 1 75 ? -2.841 -4.095 9.227 1.00 96.56 75 GLN A N 1
ATOM 599 C CA . GLN A 1 75 ? -3.273 -5.403 8.742 1.00 96.56 75 GLN A CA 1
ATOM 600 C C . GLN A 1 75 ? -4.192 -5.293 7.517 1.00 96.56 75 GLN A C 1
ATOM 602 O O . GLN A 1 75 ? -3.958 -5.968 6.519 1.00 96.56 75 GLN A O 1
ATOM 607 N N . ALA A 1 76 ? -5.184 -4.396 7.540 1.00 97.81 76 ALA A N 1
ATOM 608 C CA . ALA A 1 76 ? -6.081 -4.210 6.402 1.00 97.81 76 ALA A CA 1
ATOM 609 C C . ALA A 1 76 ? -5.338 -3.741 5.138 1.00 97.81 76 ALA A C 1
ATOM 611 O O . ALA A 1 76 ? -5.599 -4.246 4.051 1.00 97.81 76 ALA A O 1
ATOM 612 N N . VAL A 1 77 ? -4.381 -2.811 5.262 1.00 97.62 77 VAL A N 1
ATOM 613 C CA . VAL A 1 77 ? -3.548 -2.386 4.121 1.00 97.62 77 VAL A CA 1
ATOM 614 C C . VAL A 1 77 ? -2.716 -3.553 3.582 1.00 97.62 77 VAL A C 1
ATOM 616 O O . VAL A 1 77 ? -2.619 -3.716 2.365 1.00 97.62 77 VAL A O 1
ATOM 619 N N . LEU A 1 78 ? -2.122 -4.358 4.468 1.00 97.69 78 LEU A N 1
ATOM 620 C CA . LEU A 1 78 ? -1.319 -5.520 4.089 1.00 97.69 78 LEU A CA 1
ATOM 621 C C . LEU A 1 78 ? -2.142 -6.549 3.305 1.00 97.69 78 LEU A C 1
ATOM 623 O O . LEU A 1 78 ? -1.686 -7.032 2.272 1.00 97.69 78 LEU A O 1
ATOM 627 N N . GLU A 1 79 ? -3.345 -6.867 3.781 1.00 97.88 79 GLU A N 1
ATOM 628 C CA . GLU A 1 79 ? -4.272 -7.791 3.118 1.00 97.88 79 GLU A CA 1
ATOM 629 C C . GLU A 1 79 ? -4.712 -7.274 1.749 1.00 97.88 79 GLU A C 1
ATOM 631 O O . GLU A 1 79 ? -4.593 -8.008 0.770 1.00 97.88 79 GLU A O 1
ATOM 636 N N . ILE A 1 80 ? -5.118 -5.998 1.664 1.00 98.00 80 ILE A N 1
ATOM 637 C CA . ILE A 1 80 ? -5.479 -5.367 0.388 1.00 98.00 80 ILE A CA 1
ATOM 638 C C . ILE A 1 80 ? -4.326 -5.545 -0.600 1.00 98.00 80 ILE A C 1
ATOM 640 O O . ILE A 1 80 ? -4.504 -6.160 -1.643 1.00 98.00 80 ILE A O 1
ATOM 644 N N . LEU A 1 81 ? -3.119 -5.084 -0.252 1.00 98.06 81 LEU A N 1
ATOM 645 C CA . LEU A 1 81 ? -1.968 -5.143 -1.154 1.00 98.06 81 LEU A CA 1
ATOM 646 C C . LEU A 1 81 ? -1.615 -6.573 -1.576 1.00 98.06 81 LEU A C 1
ATOM 648 O O . LEU A 1 81 ? -1.327 -6.785 -2.751 1.00 98.06 81 LEU A O 1
ATOM 652 N N . ARG A 1 82 ? -1.667 -7.549 -0.662 1.00 97.62 82 ARG A N 1
ATOM 653 C CA . ARG A 1 82 ? -1.405 -8.966 -0.977 1.00 97.62 82 ARG A CA 1
ATOM 654 C C . ARG A 1 82 ? -2.343 -9.520 -2.044 1.00 97.62 82 ARG A C 1
ATOM 656 O O . ARG A 1 82 ? -1.911 -10.339 -2.851 1.00 97.62 82 ARG A O 1
ATOM 663 N N . GLU A 1 83 ? -3.598 -9.092 -2.042 1.00 97.81 83 GLU A N 1
ATOM 664 C CA . GLU A 1 83 ? -4.604 -9.571 -2.991 1.00 97.81 83 GLU A CA 1
ATOM 665 C C . GLU A 1 83 ? -4.620 -8.770 -4.293 1.00 97.81 83 GLU A C 1
ATOM 667 O O . GLU A 1 83 ? -4.894 -9.325 -5.358 1.00 97.81 83 GLU A O 1
ATOM 672 N N . THR A 1 84 ? -4.314 -7.474 -4.237 1.00 97.50 84 THR A N 1
ATOM 673 C CA . THR A 1 84 ? -4.566 -6.564 -5.360 1.00 97.50 84 THR A CA 1
ATOM 674 C C . THR A 1 84 ? -3.313 -6.042 -6.053 1.00 97.50 84 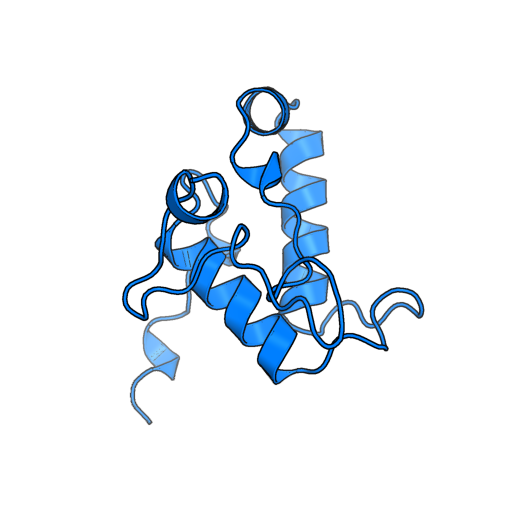THR A C 1
ATOM 676 O O . THR A 1 84 ? -3.396 -5.63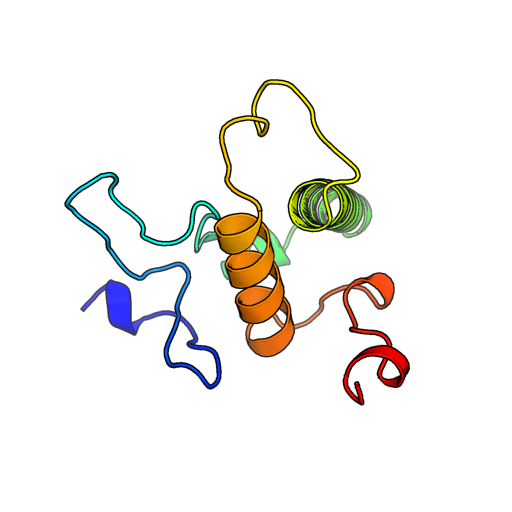1 -7.215 1.00 97.50 84 THR A O 1
ATOM 679 N N . LYS A 1 85 ? -2.145 -6.018 -5.394 1.00 97.31 85 LYS A N 1
ATOM 680 C CA . LYS A 1 85 ? -0.899 -5.524 -5.998 1.00 97.31 85 LYS A CA 1
ATOM 681 C C . LYS A 1 85 ? -0.133 -6.666 -6.660 1.00 97.31 85 LYS A C 1
ATOM 683 O O . LYS A 1 85 ? 0.370 -7.582 -6.020 1.00 97.31 85 LYS A O 1
ATOM 688 N N . LYS A 1 86 ? 0.004 -6.572 -7.983 1.00 94.44 86 LYS A N 1
ATOM 689 C CA . LYS A 1 86 ? 0.836 -7.482 -8.779 1.00 94.44 86 LYS A CA 1
ATOM 690 C C . LYS A 1 86 ? 2.322 -7.178 -8.580 1.00 94.44 86 LYS A C 1
ATOM 692 O O . LYS A 1 86 ? 2.696 -6.019 -8.400 1.00 94.44 86 LYS A O 1
ATOM 697 N N . GLY A 1 87 ? 3.152 -8.217 -8.689 1.00 92.50 87 GLY A N 1
ATOM 698 C CA . GLY A 1 87 ? 4.612 -8.089 -8.653 1.00 92.50 87 GLY A CA 1
ATOM 699 C C . GLY A 1 87 ? 5.187 -7.799 -7.265 1.00 92.50 87 GLY A C 1
ATOM 700 O O . GLY A 1 87 ? 6.277 -7.243 -7.171 1.00 92.50 87 GLY A O 1
ATOM 701 N N . LEU A 1 88 ? 4.457 -8.134 -6.197 1.00 95.81 88 LEU A N 1
ATOM 702 C CA . LEU A 1 88 ? 5.000 -8.057 -4.844 1.00 95.81 88 LEU A CA 1
ATOM 703 C C . LEU A 1 88 ? 6.120 -9.098 -4.641 1.00 95.81 88 LEU A C 1
ATOM 705 O O . LEU A 1 88 ? 5.977 -10.229 -5.120 1.00 95.81 88 LEU A O 1
ATOM 709 N N . PRO A 1 89 ? 7.197 -8.750 -3.912 1.00 95.94 89 PRO A N 1
ATOM 710 C CA . PRO A 1 89 ? 8.260 -9.687 -3.549 1.00 95.94 89 PRO A CA 1
ATOM 711 C C . PRO A 1 89 ? 7.761 -10.897 -2.749 1.00 95.94 89 PRO A C 1
ATOM 713 O O . PRO A 1 89 ? 6.743 -10.830 -2.061 1.00 95.94 89 PRO A O 1
ATOM 716 N N . ASP A 1 90 ? 8.508 -12.002 -2.771 1.00 94.81 90 ASP A N 1
ATOM 717 C CA . ASP A 1 90 ? 8.067 -13.268 -2.168 1.00 94.81 90 ASP A CA 1
ATOM 718 C C . ASP A 1 90 ? 7.779 -13.185 -0.664 1.00 94.81 90 ASP A C 1
ATOM 720 O O . ASP A 1 90 ? 6.829 -13.813 -0.199 1.00 94.81 90 ASP A O 1
ATOM 724 N N . TYR A 1 91 ? 8.517 -12.365 0.090 1.00 93.81 91 TYR A N 1
ATOM 725 C CA . TYR A 1 91 ? 8.283 -12.177 1.529 1.00 93.81 91 TYR A CA 1
ATOM 726 C C . TYR A 1 91 ? 6.945 -11.492 1.849 1.00 93.81 91 TYR A C 1
ATOM 728 O O . TYR A 1 91 ? 6.495 -11.526 2.993 1.00 93.81 91 TYR A O 1
ATOM 736 N N . TRP A 1 92 ? 6.271 -10.902 0.855 1.00 95.62 92 TRP A N 1
ATOM 737 C CA . TRP A 1 92 ? 4.905 -10.413 1.027 1.00 95.62 92 TRP A CA 1
ATOM 738 C C . TRP A 1 92 ? 3.887 -11.542 1.081 1.00 95.62 92 TRP A C 1
ATOM 740 O O . TRP A 1 92 ? 2.806 -11.330 1.625 1.00 95.62 92 TRP A O 1
ATOM 750 N N . LYS A 1 93 ? 4.181 -12.726 0.542 1.00 88.81 93 LYS A N 1
ATOM 751 C CA . LYS A 1 93 ? 3.237 -13.846 0.538 1.00 88.81 93 LYS A CA 1
ATOM 752 C C . LYS A 1 93 ? 3.008 -14.304 1.979 1.00 88.81 93 LYS A C 1
ATOM 754 O O . LYS A 1 93 ? 3.951 -14.471 2.746 1.00 88.81 93 LYS A O 1
ATOM 759 N N . ALA A 1 94 ? 1.744 -14.452 2.371 1.00 78.06 94 ALA A N 1
ATOM 760 C CA . ALA A 1 94 ? 1.424 -15.003 3.681 1.00 78.06 94 ALA A CA 1
ATOM 761 C C . ALA A 1 94 ? 1.938 -16.445 3.757 1.00 78.06 94 ALA A C 1
ATOM 763 O O . ALA A 1 94 ? 1.750 -17.217 2.812 1.00 78.06 94 ALA A O 1
ATOM 764 N N . ASP A 1 95 ? 2.558 -16.808 4.879 1.00 62.69 95 ASP A N 1
ATOM 765 C CA . ASP A 1 95 ? 2.832 -18.210 5.151 1.00 62.69 95 ASP A CA 1
ATOM 766 C C . ASP A 1 95 ? 1.485 -18.931 5.292 1.00 62.69 95 ASP A C 1
ATOM 768 O O . ASP A 1 95 ? 0.679 -18.615 6.174 1.00 62.69 95 ASP A O 1
ATOM 772 N N . LYS A 1 96 ? 1.211 -19.868 4.380 1.00 50.94 96 LYS A N 1
ATOM 773 C CA . LYS A 1 96 ? -0.050 -20.624 4.344 1.00 50.94 96 LYS A CA 1
ATOM 774 C C . LYS A 1 96 ? -0.258 -21.462 5.615 1.00 50.94 96 LYS A C 1
ATOM 776 O O . LYS A 1 96 ? -1.364 -21.942 5.833 1.00 50.94 96 LYS A O 1
ATOM 781 N N . SER A 1 97 ? 0.766 -21.610 6.457 1.00 44.53 97 SER A N 1
ATOM 782 C CA . SER A 1 97 ? 0.731 -22.372 7.708 1.00 44.53 97 SER A CA 1
ATOM 783 C C . SER A 1 97 ? -0.029 -21.692 8.864 1.00 44.53 97 SER A C 1
ATOM 785 O O . SER A 1 97 ? -0.503 -22.387 9.758 1.00 44.53 97 SER A O 1
ATOM 787 N N . ARG A 1 98 ? -0.197 -20.357 8.863 1.00 47.84 98 ARG A N 1
ATOM 788 C CA . ARG A 1 98 ? -0.830 -19.607 9.979 1.00 47.84 98 ARG A CA 1
ATOM 789 C C . ARG A 1 98 ? -2.323 -19.311 9.818 1.00 47.84 98 ARG A C 1
AT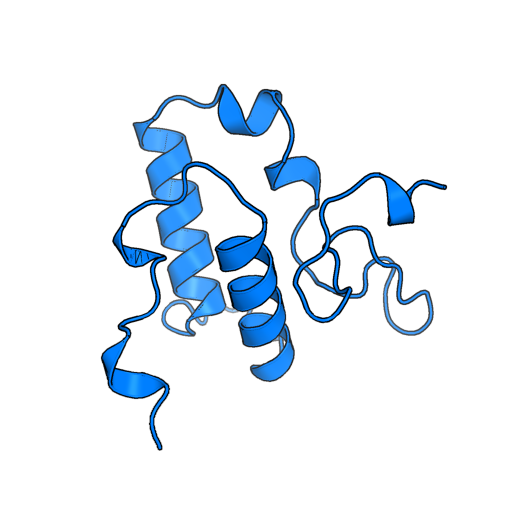OM 791 O O . ARG A 1 98 ? -2.910 -18.754 10.737 1.00 47.84 98 ARG A O 1
ATOM 798 N N . ALA A 1 99 ? -2.932 -19.656 8.686 1.00 41.03 99 ALA A N 1
ATOM 799 C CA . ALA A 1 99 ? -4.343 -19.362 8.404 1.00 41.03 99 ALA A CA 1
ATOM 800 C C . ALA A 1 99 ? -5.325 -20.462 8.874 1.00 41.03 99 ALA A C 1
ATOM 802 O O . ALA A 1 99 ? -6.506 -20.392 8.552 1.00 41.03 99 ALA A O 1
ATOM 803 N N . ALA A 1 100 ? -4.843 -21.482 9.597 1.00 32.31 100 ALA A N 1
ATOM 804 C CA . ALA A 1 100 ? -5.619 -22.649 10.032 1.00 32.31 100 ALA A CA 1
ATOM 805 C C . ALA A 1 100 ? -5.660 -22.818 11.568 1.00 32.31 100 ALA A C 1
ATOM 807 O O . ALA A 1 100 ? -5.475 -23.926 12.073 1.00 32.31 100 ALA A O 1
ATOM 808 N N . LEU A 1 101 ? -5.879 -21.724 12.300 1.00 32.69 101 LEU A N 1
ATOM 809 C CA . LEU A 1 101 ? -6.225 -21.696 13.729 1.00 32.69 101 LEU A CA 1
ATOM 810 C C . LEU A 1 101 ? -7.319 -20.650 13.947 1.00 32.69 101 LEU A C 1
ATOM 812 O O . LEU A 1 101 ? -8.211 -20.919 14.776 1.00 32.69 101 LEU A O 1
#

Foldseek 3Di:
DQLVPADAFPVRDGQSDQDVPPDGGPAPDDSCCPPPVLVPPDPVVNVVVLVVLVCLLVVVDCPPVSVPPDNVSSVVVLRGCQRGPPPRDPVSDDDPVPPPD

pLDDT: mean 90.14, std 13.81, range [32.31, 98.06]

Secondary structure (DSSP, 8-state):
-GGGGS---TTS--TT-B--SSSSBSSSS-GGGGSHHHHTS-HHHHHHHHHHHHHHHTTS---GGGTTS-HHHHHHHHHHHHHH-TT--GGGSPPGGGS--

Sequence (101 aa):
TFAAQGPCDHQGRSLRQFDLQTRLFKYPCSYLIYSDAFDALPDKLRERLYQRLFDILTGKDSGADFASIPGPTRQAVLEILRETKKGLPDYWKADKSRAAL